Protein AF-A0A0Q9Y7M3-F1 (afdb_monomer)

Sequence (123 aa):
MSEMKSALFAILFFIGFIVPGLLMFGIDSLNQNAFMKVTKEITELVQEDAGVSDRVKSVVNDYKQKGYTITFKDQHGQAVNGIVNFGDTVYVTYKYKFKSVFKDQELLSTNKAFIMKRHGNGT

Nearest PDB structures (foldseek):
  5ohl-assembly1_A-2  TM=4.297E-01  e=2.971E-01  synthetic construct
  6hdv-assembly1_A  TM=5.977E-01  e=2.435E+00  Afifella pfennigii
  6yfe-assembly1_AB  TM=5.532E-01  e=1.901E+00  Beihai levi-like virus 19
  7tj9-assembly1_B  TM=4.660E-01  e=1.395E+00  Homo sapiens
  7w9m-assembly1_B  TM=5.137E-01  e=4.809E+00  Homo sapiens

Secondary structure (DSSP, 8-state):
-HHHHHHHHHHHHIIIIIHHHHHHHHHHHHHHHHHHHHHHHHHHHHHHTTBS-HHHHHHHHHHHHTTEEEEEE-TTS-B--SB--TT-EEEEEEEEEEE-SSSEEEEEEEEEEE---------

pLDDT: mean 88.25, std 10.13, range [35.31, 96.25]

Solvent-accessible surface area (backbone atoms only — not comparable to full-atom values): 6772 Å² total; per-residue (Å²): 116,69,64,63,52,52,51,50,52,51,50,50,48,39,61,69,47,50,50,53,50,53,50,31,52,52,53,52,52,54,51,50,54,52,48,52,50,52,57,50,52,54,41,49,48,30,24,75,55,20,28,39,35,73,68,51,50,51,55,51,53,61,40,38,79,71,40,39,47,77,48,43,20,39,89,86,70,46,79,51,81,38,71,53,58,57,77,41,50,39,37,40,37,40,37,37,50,49,82,51,78,90,50,75,47,76,50,78,50,73,48,77,25,63,18,79,41,68,79,73,78,90,122

Foldseek 3Di:
DVVVVVVVVVVCCCVVPVVLVVQLVVVVVVVVVVQVVLVVVLLVVCQVQQHADPVSVVSQVVVVVVAKDKFKAWPVRHGTNDHDAQQTKIKIWIWGWDDGSPGIDIDIDIDIRHHHDHPPPPD

Structure (mmCIF, N/CA/C/O backbone):
data_AF-A0A0Q9Y7M3-F1
#
_entry.id   AF-A0A0Q9Y7M3-F1
#
loop_
_atom_site.group_PDB
_atom_site.id
_atom_site.type_symbol
_atom_site.label_atom_id
_atom_site.label_alt_id
_atom_site.label_comp_id
_atom_site.label_asym_id
_atom_site.label_entity_id
_atom_site.label_seq_id
_atom_site.pdbx_PDB_ins_code
_atom_site.Cartn_x
_atom_site.Cartn_y
_atom_site.Cartn_z
_atom_site.occupancy
_atom_site.B_iso_or_equiv
_atom_site.auth_seq_id
_atom_site.auth_comp_id
_atom_site.auth_asym_id
_atom_site.auth_atom_id
_atom_site.pdbx_PDB_model_num
ATOM 1 N N . MET A 1 1 ? 35.217 4.122 -41.744 1.00 60.12 1 MET A N 1
ATOM 2 C CA . MET A 1 1 ? 33.860 3.559 -41.984 1.00 60.12 1 MET A CA 1
ATOM 3 C C . MET A 1 1 ? 33.488 2.406 -41.044 1.00 60.12 1 MET A C 1
ATOM 5 O O . MET A 1 1 ? 32.326 2.343 -40.667 1.00 60.12 1 MET A O 1
ATOM 9 N N . SER A 1 2 ? 34.420 1.522 -40.652 1.00 71.12 2 SER A N 1
ATOM 10 C CA . SER A 1 2 ? 34.169 0.427 -39.686 1.00 71.12 2 SER A CA 1
ATOM 11 C C . SER A 1 2 ? 33.785 0.932 -38.282 1.00 71.12 2 SER A C 1
ATOM 13 O O . SER A 1 2 ? 32.757 0.540 -37.735 1.00 71.12 2 SER A O 1
ATOM 15 N N . GLU A 1 3 ? 34.536 1.898 -37.748 1.00 80.38 3 GLU A N 1
ATOM 16 C CA . GLU A 1 3 ? 34.318 2.439 -36.396 1.00 80.38 3 GLU A CA 1
ATOM 17 C C . GLU A 1 3 ? 32.978 3.164 -36.240 1.00 80.38 3 GLU A C 1
ATOM 19 O O . GLU A 1 3 ? 32.290 2.982 -35.245 1.00 80.38 3 GLU A O 1
ATOM 24 N N . MET A 1 4 ? 32.549 3.913 -37.259 1.00 83.00 4 MET A N 1
ATOM 25 C CA . MET A 1 4 ? 31.260 4.615 -37.254 1.00 83.00 4 MET A CA 1
ATOM 26 C C . MET A 1 4 ? 30.067 3.645 -37.231 1.00 83.00 4 MET A C 1
ATOM 28 O O . MET A 1 4 ? 29.065 3.916 -36.575 1.00 83.00 4 MET A O 1
ATOM 32 N N . LYS A 1 5 ? 30.176 2.489 -37.903 1.00 84.31 5 LYS A N 1
ATOM 33 C CA . LYS A 1 5 ? 29.152 1.434 -37.840 1.00 84.31 5 LYS A CA 1
ATOM 34 C C . LYS A 1 5 ? 29.139 0.761 -36.469 1.00 84.31 5 LYS A C 1
ATOM 36 O O . LYS A 1 5 ? 28.066 0.554 -35.916 1.00 84.31 5 LYS A O 1
ATOM 41 N N . SER A 1 6 ? 30.315 0.475 -35.908 1.00 86.00 6 SER A N 1
ATOM 42 C CA . SER A 1 6 ? 30.449 -0.079 -34.554 1.00 86.00 6 SER A CA 1
ATOM 43 C C . SER A 1 6 ? 29.871 0.861 -33.488 1.00 86.00 6 SER A C 1
ATOM 45 O O . SER A 1 6 ? 29.070 0.439 -32.658 1.00 86.00 6 SER A O 1
ATOM 47 N N . ALA A 1 7 ?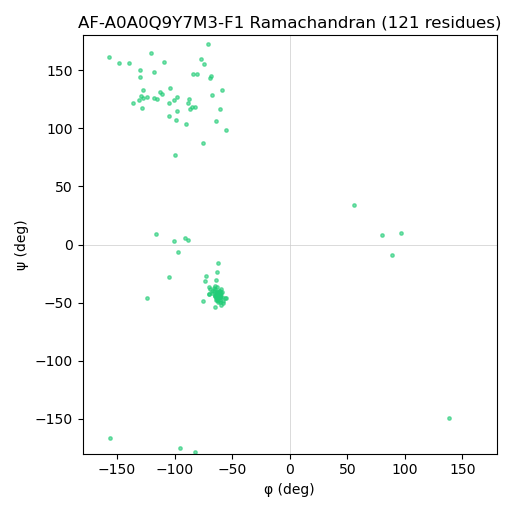 30.180 2.158 -33.569 1.00 89.44 7 ALA A N 1
ATOM 48 C CA . ALA A 1 7 ? 29.632 3.180 -32.682 1.00 89.44 7 ALA A CA 1
ATOM 49 C C . ALA A 1 7 ? 28.102 3.272 -32.787 1.00 89.44 7 ALA A C 1
ATOM 51 O O . ALA A 1 7 ? 27.418 3.326 -31.768 1.00 89.44 7 ALA A O 1
ATOM 52 N N . LEU A 1 8 ? 27.548 3.220 -34.004 1.00 91.31 8 LEU A N 1
ATOM 53 C CA . LEU A 1 8 ? 26.099 3.207 -34.208 1.00 91.31 8 LEU A CA 1
ATOM 54 C C . LEU A 1 8 ? 25.444 1.962 -33.590 1.00 91.31 8 LEU A C 1
ATOM 56 O O . LEU A 1 8 ? 24.430 2.087 -32.908 1.00 91.31 8 LEU A O 1
ATOM 60 N N . PHE A 1 9 ? 26.032 0.776 -33.772 1.00 90.75 9 PHE A N 1
ATOM 61 C CA . PHE A 1 9 ? 25.544 -0.450 -33.133 1.00 90.75 9 PHE A CA 1
ATOM 62 C C . PHE A 1 9 ? 25.608 -0.375 -31.605 1.00 90.75 9 PHE A C 1
ATOM 64 O O . PHE A 1 9 ? 24.651 -0.772 -30.942 1.00 90.75 9 PHE A O 1
ATOM 71 N N . ALA A 1 10 ? 26.685 0.176 -31.041 1.00 90.31 10 ALA A N 1
ATOM 72 C CA . ALA A 1 10 ? 26.818 0.369 -29.601 1.00 90.31 10 ALA A CA 1
ATOM 73 C C . ALA A 1 10 ? 25.749 1.328 -29.051 1.00 90.31 10 ALA A C 1
ATOM 75 O O . ALA A 1 10 ? 25.136 1.037 -28.025 1.00 90.31 10 ALA A O 1
ATOM 76 N N . ILE A 1 11 ? 25.464 2.427 -29.756 1.00 92.38 11 ILE 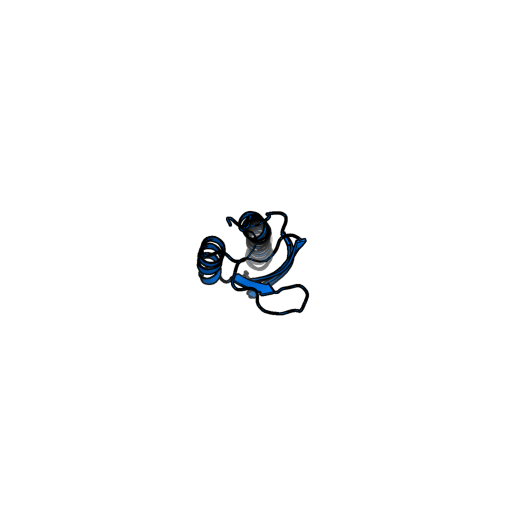A N 1
ATOM 77 C CA . ILE A 1 11 ? 24.402 3.375 -29.388 1.00 92.38 11 ILE A CA 1
ATOM 78 C C . ILE A 1 11 ? 23.026 2.702 -29.456 1.00 92.38 11 ILE A C 1
ATOM 80 O O . ILE A 1 11 ? 22.238 2.827 -28.521 1.00 92.38 11 ILE A O 1
ATOM 84 N N . LEU A 1 12 ? 22.740 1.953 -30.525 1.00 93.12 12 LEU A N 1
ATOM 85 C CA . LEU A 1 12 ? 21.474 1.230 -30.672 1.00 93.12 12 LEU A CA 1
ATOM 86 C C . LEU A 1 12 ? 21.289 0.179 -29.575 1.00 93.12 12 LEU A C 1
ATOM 88 O O . LEU A 1 12 ? 20.200 0.061 -29.020 1.00 93.12 12 LEU A O 1
ATOM 92 N N . PHE A 1 13 ? 22.350 -0.543 -29.214 1.00 90.12 13 PHE A N 1
ATOM 93 C CA . PHE A 1 13 ? 22.321 -1.488 -28.101 1.00 90.12 13 PHE A CA 1
ATOM 94 C C . PHE A 1 13 ? 22.095 -0.778 -26.760 1.00 90.12 13 PHE A C 1
ATOM 96 O O . PHE A 1 13 ? 21.267 -1.205 -25.956 1.00 90.12 13 PHE A O 1
ATOM 103 N N . PHE A 1 14 ? 22.778 0.344 -26.532 1.00 92.00 14 PHE A N 1
ATOM 104 C CA . PHE A 1 14 ? 22.634 1.130 -25.311 1.00 92.00 14 PHE A CA 1
ATOM 105 C C . PHE A 1 14 ? 21.206 1.669 -25.141 1.00 92.00 14 PHE A C 1
ATOM 107 O O . PHE A 1 14 ? 20.608 1.519 -24.076 1.00 92.00 14 PHE A O 1
ATOM 114 N N . ILE A 1 15 ? 20.626 2.233 -26.201 1.00 92.00 15 ILE A N 1
ATOM 115 C CA . ILE A 1 15 ? 19.248 2.741 -26.191 1.00 92.00 15 ILE A CA 1
ATOM 116 C C . ILE A 1 15 ? 18.236 1.592 -26.106 1.00 92.00 15 ILE A C 1
ATOM 118 O O . ILE A 1 15 ? 17.228 1.723 -25.422 1.00 92.00 15 ILE A O 1
ATOM 122 N N . GLY A 1 16 ? 18.492 0.467 -26.776 1.00 89.88 16 GLY A N 1
ATOM 123 C CA . GLY A 1 16 ? 17.569 -0.667 -26.810 1.00 89.88 16 GLY A CA 1
ATOM 124 C C . GLY A 1 16 ? 17.512 -1.466 -25.507 1.00 89.88 16 GLY A C 1
ATOM 125 O O . GLY A 1 16 ? 16.456 -1.995 -25.172 1.00 89.88 16 GLY A O 1
ATOM 126 N N . PHE A 1 17 ? 18.619 -1.543 -24.763 1.00 87.69 17 PHE A N 1
ATOM 127 C CA . PHE A 1 17 ? 18.727 -2.426 -23.596 1.00 87.69 17 PHE A CA 1
ATOM 128 C C . PHE A 1 17 ? 19.105 -1.698 -22.307 1.00 87.69 17 PHE A C 1
ATOM 130 O O . PHE A 1 17 ? 18.472 -1.916 -21.273 1.00 87.69 17 PHE A O 1
ATOM 137 N N . ILE A 1 18 ? 20.108 -0.817 -22.344 1.00 91.94 18 ILE A N 1
ATOM 138 C CA . ILE A 1 18 ? 20.644 -0.198 -21.124 1.00 91.94 18 ILE A CA 1
ATOM 139 C C . ILE A 1 18 ? 19.700 0.881 -20.592 1.00 91.94 18 ILE A C 1
ATOM 141 O O . ILE A 1 18 ? 19.354 0.859 -19.412 1.00 91.94 18 ILE A O 1
ATOM 145 N N . VAL A 1 19 ? 19.234 1.793 -21.450 1.00 93.12 19 VAL A N 1
ATOM 146 C CA . VAL A 1 19 ? 18.324 2.875 -21.033 1.00 93.12 19 VAL A CA 1
ATOM 147 C C . VAL A 1 19 ? 17.008 2.325 -20.455 1.00 93.12 19 VAL A C 1
ATOM 149 O O . VAL A 1 19 ? 16.664 2.713 -19.338 1.00 93.12 19 VAL A O 1
ATOM 152 N N . PRO A 1 20 ? 16.296 1.384 -21.109 1.00 92.69 20 PRO A N 1
ATOM 153 C CA . PRO A 1 20 ? 15.095 0.776 -20.540 1.00 92.69 20 PRO A CA 1
ATOM 154 C C . PRO A 1 20 ? 15.354 0.056 -19.214 1.00 92.69 20 PRO A C 1
ATOM 156 O O . PRO A 1 20 ? 14.537 0.158 -18.302 1.00 92.69 20 PRO A O 1
ATOM 159 N N . GLY A 1 21 ? 16.497 -0.627 -19.079 1.00 91.56 21 GLY A N 1
ATOM 160 C CA . GLY A 1 21 ? 16.890 -1.291 -17.835 1.00 91.56 21 GLY A CA 1
ATOM 161 C C . GLY A 1 21 ? 17.100 -0.310 -16.678 1.00 91.56 21 GLY A C 1
ATOM 162 O O . GLY A 1 21 ? 16.580 -0.523 -15.584 1.00 91.56 21 GLY A O 1
ATOM 163 N N . LEU A 1 22 ? 17.799 0.802 -16.923 1.00 92.62 22 LEU A N 1
ATOM 164 C CA . LEU A 1 22 ? 17.996 1.856 -15.922 1.00 92.62 22 LEU A CA 1
ATOM 165 C C . LEU A 1 22 ? 16.681 2.551 -15.550 1.00 92.62 22 LEU A C 1
ATOM 167 O O . LEU A 1 22 ? 16.443 2.817 -14.372 1.00 92.62 22 LEU A O 1
ATOM 171 N N . LEU A 1 23 ? 15.809 2.810 -16.529 1.00 93.00 23 LEU A N 1
ATOM 172 C CA . LEU A 1 23 ? 14.483 3.379 -16.276 1.00 93.00 23 LEU A CA 1
ATOM 173 C C . LEU A 1 23 ? 13.616 2.432 -15.446 1.00 93.00 23 LEU A C 1
ATOM 175 O O . LEU A 1 23 ? 12.982 2.880 -14.494 1.00 93.00 23 LEU A O 1
ATOM 179 N N . MET A 1 24 ? 13.624 1.134 -15.759 1.00 92.56 24 MET A N 1
ATOM 180 C CA . MET A 1 24 ? 12.921 0.116 -14.978 1.00 92.56 24 MET A CA 1
ATOM 181 C C . MET A 1 24 ? 13.407 0.120 -13.531 1.00 92.56 24 MET A C 1
ATOM 183 O O . MET A 1 24 ? 12.597 0.232 -12.618 1.00 92.56 24 MET A O 1
ATOM 187 N N . PHE A 1 25 ? 14.724 0.075 -13.322 1.00 91.44 25 PHE A N 1
ATOM 188 C CA . PHE A 1 25 ? 15.307 0.111 -11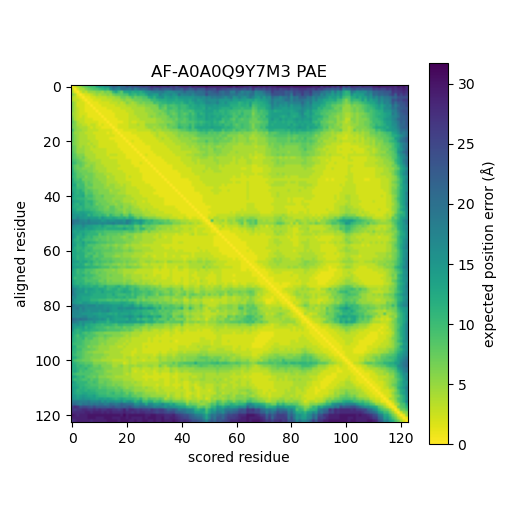.984 1.00 91.44 25 PHE A CA 1
ATOM 189 C C . PHE A 1 25 ? 14.913 1.380 -11.214 1.00 91.44 25 PHE A C 1
ATOM 191 O O . PHE A 1 25 ? 14.520 1.303 -10.050 1.00 91.44 25 PHE A O 1
ATOM 198 N N . GLY A 1 26 ? 14.975 2.545 -11.864 1.00 92.75 26 GLY A N 1
ATOM 199 C CA . GLY A 1 26 ? 14.583 3.816 -11.259 1.00 92.75 26 GLY A CA 1
ATOM 200 C C . GLY A 1 26 ? 13.105 3.850 -10.864 1.00 92.75 26 GLY A C 1
ATOM 201 O O . GLY A 1 26 ? 12.779 4.184 -9.725 1.00 92.75 26 GLY A O 1
ATOM 202 N N . ILE A 1 27 ? 12.211 3.463 -11.777 1.00 92.06 27 ILE A N 1
ATOM 203 C CA . ILE A 1 27 ? 10.762 3.420 -11.535 1.00 92.06 27 ILE A CA 1
ATOM 204 C C . ILE A 1 27 ? 10.436 2.431 -10.415 1.00 92.06 27 ILE A C 1
ATOM 206 O O . ILE A 1 27 ? 9.703 2.783 -9.489 1.00 92.06 27 ILE A O 1
ATOM 210 N N . ASP A 1 28 ? 10.987 1.220 -10.465 1.00 92.12 28 ASP A N 1
ATOM 211 C CA . ASP A 1 28 ? 10.724 0.183 -9.468 1.00 92.12 28 ASP A CA 1
ATOM 212 C C . ASP A 1 28 ? 11.225 0.623 -8.081 1.00 92.12 28 ASP A C 1
ATOM 214 O O . ASP A 1 28 ? 10.493 0.499 -7.099 1.00 92.12 28 ASP A O 1
ATOM 218 N N . SER A 1 29 ? 12.416 1.227 -7.996 1.00 92.88 29 SER A N 1
ATOM 219 C CA . SER A 1 29 ? 12.979 1.751 -6.744 1.00 92.88 29 SER A CA 1
ATOM 220 C C . SER A 1 29 ? 12.128 2.873 -6.136 1.00 92.88 29 SER A C 1
ATOM 222 O O . SER A 1 29 ? 11.836 2.861 -4.936 1.00 92.88 29 SER A O 1
ATOM 224 N N . LEU A 1 30 ? 11.666 3.830 -6.949 1.00 93.88 30 LEU A N 1
ATOM 225 C CA . LEU A 1 30 ? 10.784 4.903 -6.478 1.00 93.88 30 LEU A CA 1
ATOM 226 C C . LEU A 1 30 ? 9.463 4.345 -5.937 1.00 93.88 30 LEU A C 1
ATOM 228 O O . LEU A 1 30 ? 9.011 4.746 -4.863 1.00 93.88 30 LEU A O 1
ATOM 232 N N . ASN A 1 31 ? 8.869 3.388 -6.652 1.00 93.88 31 ASN A N 1
ATOM 233 C CA . ASN A 1 31 ? 7.614 2.758 -6.257 1.00 93.88 31 ASN A CA 1
ATOM 234 C C . ASN A 1 31 ? 7.757 1.909 -4.987 1.00 93.88 31 ASN A C 1
ATOM 236 O O . ASN A 1 31 ? 6.889 1.978 -4.119 1.00 93.88 31 ASN A O 1
ATOM 240 N N . GLN A 1 32 ? 8.851 1.160 -4.831 1.00 92.81 32 GLN A N 1
ATOM 241 C CA . GLN A 1 32 ? 9.123 0.383 -3.617 1.00 92.81 32 GLN A CA 1
ATOM 242 C C . GLN A 1 32 ? 9.327 1.281 -2.391 1.00 92.81 32 GLN A C 1
ATOM 244 O O . GLN A 1 32 ? 8.742 1.026 -1.337 1.00 92.81 32 GLN A O 1
ATOM 249 N N . ASN A 1 33 ? 10.090 2.367 -2.529 1.00 94.00 33 ASN A N 1
ATOM 250 C CA . ASN A 1 33 ? 10.299 3.323 -1.439 1.00 94.00 33 ASN A CA 1
ATOM 251 C C . ASN A 1 33 ? 8.998 4.030 -1.039 1.00 94.00 33 ASN A C 1
ATOM 253 O 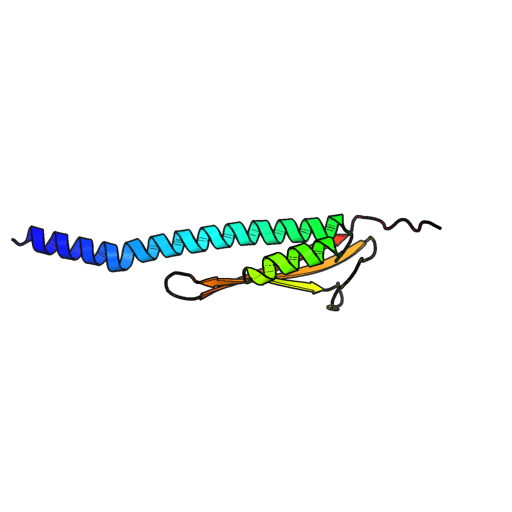O . ASN A 1 33 ? 8.691 4.149 0.151 1.00 94.00 33 ASN A O 1
ATOM 257 N N . ALA A 1 34 ? 8.206 4.467 -2.023 1.00 92.44 34 ALA A N 1
ATOM 258 C CA . ALA A 1 34 ? 6.892 5.047 -1.770 1.00 92.44 34 ALA A CA 1
ATOM 259 C C . ALA A 1 34 ? 5.971 4.041 -1.065 1.00 92.44 34 ALA A C 1
ATOM 261 O O . ALA A 1 34 ? 5.354 4.382 -0.058 1.00 92.44 34 ALA A O 1
ATOM 262 N N . PHE A 1 35 ? 5.941 2.789 -1.529 1.00 94.25 35 PHE A N 1
ATOM 263 C CA . PHE A 1 35 ? 5.155 1.721 -0.920 1.00 94.25 35 PHE A CA 1
ATOM 264 C C . PHE A 1 35 ? 5.539 1.495 0.546 1.00 94.25 35 PHE A C 1
ATOM 266 O O . PHE A 1 35 ? 4.669 1.508 1.417 1.00 94.25 35 PHE A O 1
ATOM 273 N N . MET A 1 36 ? 6.834 1.378 0.853 1.00 94.19 36 MET A N 1
ATOM 274 C CA . MET A 1 36 ? 7.316 1.254 2.233 1.00 94.19 36 MET A CA 1
ATOM 275 C C . MET A 1 36 ? 6.851 2.416 3.113 1.00 94.19 36 MET A C 1
ATOM 277 O O . MET A 1 36 ? 6.343 2.188 4.211 1.00 94.19 36 MET A O 1
ATOM 281 N N . LYS A 1 37 ? 6.965 3.656 2.623 1.00 94.38 37 LYS A N 1
ATOM 282 C CA . LYS A 1 37 ? 6.517 4.842 3.362 1.00 94.38 37 LYS A CA 1
ATOM 283 C C . LYS A 1 37 ? 5.015 4.799 3.651 1.00 94.38 37 LYS A C 1
ATOM 285 O O . LYS A 1 37 ? 4.623 4.986 4.796 1.00 94.38 37 LYS A O 1
ATOM 290 N N . VAL A 1 38 ? 4.198 4.498 2.640 1.00 93.50 38 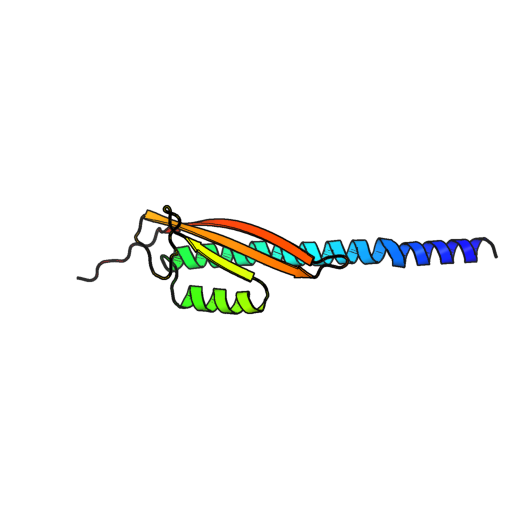VAL A N 1
ATOM 291 C CA . VAL A 1 38 ? 2.734 4.421 2.770 1.00 93.50 38 VAL A CA 1
ATOM 292 C C . VAL A 1 38 ? 2.320 3.313 3.735 1.00 93.50 38 VAL A C 1
ATOM 294 O O . VAL A 1 38 ? 1.474 3.532 4.599 1.00 93.50 38 VAL A O 1
ATOM 297 N N . THR A 1 39 ? 2.924 2.124 3.629 1.00 93.50 39 THR A N 1
ATOM 298 C CA . THR A 1 39 ? 2.602 1.019 4.547 1.00 93.50 39 THR A CA 1
ATOM 299 C C . THR A 1 39 ? 2.928 1.372 5.995 1.00 93.50 39 THR A C 1
ATOM 301 O O . THR A 1 39 ? 2.127 1.080 6.884 1.00 93.50 39 THR A O 1
ATOM 304 N N . LYS A 1 40 ? 4.054 2.052 6.238 1.00 93.94 40 LYS A N 1
ATOM 305 C CA . LYS A 1 40 ? 4.437 2.532 7.567 1.00 93.94 40 LYS A CA 1
ATOM 306 C C . LYS A 1 40 ? 3.455 3.580 8.089 1.00 93.94 40 LYS A C 1
ATOM 308 O O . LYS A 1 40 ? 2.881 3.372 9.150 1.00 93.94 40 LYS A O 1
ATOM 313 N N . GLU A 1 41 ? 3.206 4.634 7.316 1.00 93.00 41 GLU A N 1
ATOM 314 C CA . GLU A 1 41 ? 2.307 5.734 7.687 1.00 93.00 41 GLU A CA 1
ATOM 315 C C . GLU A 1 41 ? 0.905 5.227 8.042 1.00 93.00 41 GLU A C 1
ATOM 317 O O . GLU A 1 41 ? 0.354 5.577 9.079 1.00 93.00 41 GLU A O 1
ATOM 322 N N . ILE A 1 42 ? 0.339 4.332 7.230 1.00 92.94 42 ILE A N 1
ATOM 323 C CA . ILE A 1 42 ? -0.999 3.793 7.492 1.00 92.94 42 ILE A CA 1
ATOM 324 C C . ILE A 1 42 ? -0.998 2.861 8.704 1.00 92.94 42 ILE A C 1
ATOM 326 O O . ILE A 1 42 ? -1.958 2.869 9.468 1.00 92.94 42 ILE A O 1
ATOM 330 N N . THR A 1 43 ? 0.060 2.068 8.906 1.00 92.19 43 THR A N 1
ATOM 331 C CA . THR A 1 43 ? 0.179 1.232 10.115 1.00 92.19 43 THR A CA 1
ATOM 332 C C . THR A 1 43 ? 0.221 2.109 11.367 1.00 92.19 43 THR A C 1
ATOM 334 O O . THR A 1 43 ? -0.472 1.815 12.337 1.00 92.19 43 THR A O 1
ATOM 337 N N . GLU A 1 44 ? 0.999 3.191 11.339 1.00 91.69 44 GLU A N 1
ATOM 338 C CA . GLU A 1 44 ? 1.123 4.145 12.446 1.00 91.69 44 GLU A CA 1
ATOM 339 C C . GLU A 1 44 ? -0.199 4.872 12.711 1.00 91.69 44 GLU A C 1
ATOM 341 O O . GLU A 1 44 ? -0.638 4.923 13.857 1.00 91.69 44 GLU A O 1
ATOM 346 N N . LEU A 1 45 ? -0.895 5.332 11.666 1.00 91.75 45 LEU A N 1
ATOM 347 C CA . LEU A 1 45 ? -2.212 5.962 11.800 1.00 91.75 45 LEU A CA 1
ATOM 348 C C . LEU A 1 45 ? -3.243 5.022 12.437 1.00 91.75 45 LEU A C 1
ATOM 350 O O . LEU A 1 45 ? -4.003 5.441 13.305 1.00 91.75 45 LEU A O 1
ATOM 354 N N . VAL A 1 46 ? -3.254 3.740 12.057 1.00 90.81 46 VAL A N 1
ATOM 355 C CA . VAL A 1 46 ? -4.142 2.741 12.679 1.00 90.81 46 VAL A CA 1
ATOM 356 C C . VAL A 1 46 ? -3.823 2.561 14.166 1.00 90.81 46 VAL A C 1
ATOM 358 O O . VAL A 1 46 ? -4.736 2.386 14.971 1.00 90.81 46 VAL A O 1
ATOM 361 N N . GLN A 1 47 ? -2.547 2.619 14.556 1.00 89.38 47 GLN A N 1
ATOM 362 C CA . GLN A 1 47 ? -2.149 2.547 15.966 1.00 89.38 47 GLN A CA 1
ATOM 363 C C . GLN A 1 47 ? -2.549 3.814 16.742 1.00 89.38 47 GLN A C 1
ATOM 365 O O . GLN A 1 47 ? -3.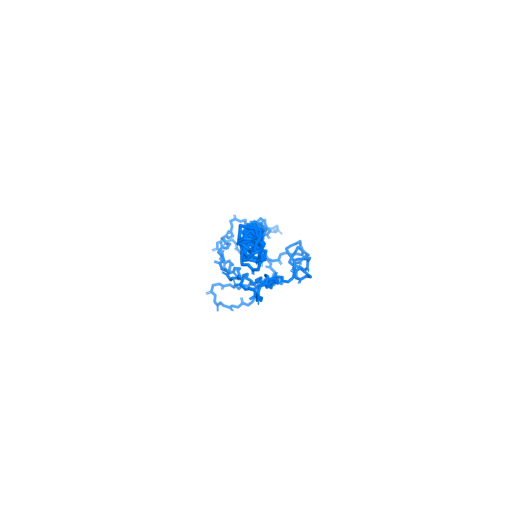065 3.707 17.856 1.00 89.38 47 GLN A O 1
ATOM 370 N N . GLU A 1 48 ? -2.350 4.999 16.155 1.00 87.31 48 GLU A N 1
ATOM 371 C CA . GLU A 1 48 ? -2.678 6.309 16.744 1.00 87.31 48 GLU A CA 1
ATOM 372 C C . GLU A 1 48 ? -4.187 6.473 16.986 1.00 87.31 48 GLU A C 1
ATOM 374 O O . GLU A 1 48 ? -4.621 6.961 18.039 1.00 87.31 48 GLU A O 1
ATOM 379 N N . ASP A 1 49 ? -4.996 6.015 16.033 1.00 86.25 49 ASP A N 1
ATOM 380 C CA . ASP A 1 49 ? -6.453 6.141 16.062 1.00 86.25 49 ASP A CA 1
ATOM 381 C C . ASP A 1 49 ? -7.157 4.943 16.718 1.00 86.25 49 ASP A C 1
ATOM 383 O O . ASP A 1 49 ? -8.385 4.893 16.752 1.00 86.25 49 ASP A O 1
ATOM 387 N N . ALA A 1 50 ? -6.393 4.001 17.279 1.00 85.25 50 ALA A N 1
ATOM 388 C CA . ALA A 1 50 ? -6.906 2.773 17.884 1.00 85.25 50 ALA A CA 1
ATOM 389 C C . ALA A 1 50 ? -7.777 1.924 16.934 1.00 85.25 50 ALA A C 1
ATOM 391 O O . ALA A 1 50 ? -8.736 1.292 17.368 1.00 85.25 50 ALA A O 1
ATOM 392 N N . GLY A 1 51 ? -7.477 1.909 15.633 1.00 87.25 51 GLY A N 1
ATOM 393 C CA . GLY A 1 51 ? -8.222 1.141 14.635 1.00 87.25 51 GLY A CA 1
ATOM 394 C C . GLY A 1 51 ? -8.468 1.896 13.332 1.00 87.25 51 GLY A C 1
ATOM 395 O O . GLY A 1 51 ? -7.658 2.708 12.894 1.00 87.25 51 GLY A O 1
ATOM 396 N N . VAL A 1 52 ? -9.593 1.594 12.678 1.00 88.25 52 VAL A N 1
ATOM 397 C CA . VAL A 1 52 ? -9.957 2.143 11.361 1.00 88.25 52 VAL A CA 1
ATOM 398 C C . VAL A 1 52 ? -10.946 3.297 11.533 1.00 88.25 52 VAL A C 1
ATOM 400 O O . VAL A 1 52 ? -12.156 3.150 11.342 1.00 88.25 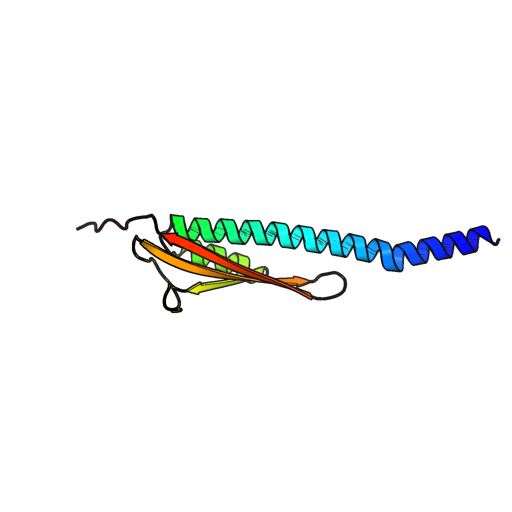52 VAL A O 1
ATOM 403 N N . SER A 1 53 ? -10.413 4.451 11.932 1.00 88.06 53 SER A N 1
ATOM 404 C CA . SER A 1 53 ? -11.152 5.714 12.053 1.00 88.06 53 SER A CA 1
ATOM 405 C C . SER A 1 53 ? -11.535 6.305 10.688 1.00 88.06 53 SER A C 1
ATOM 407 O O . SER A 1 53 ? -11.065 5.862 9.635 1.00 88.06 53 SER A O 1
ATOM 409 N N . ASP A 1 54 ? -12.343 7.367 10.691 1.00 89.25 54 ASP A N 1
ATOM 410 C CA . ASP A 1 54 ? -12.673 8.113 9.470 1.00 89.25 54 ASP A CA 1
ATOM 411 C C . ASP A 1 54 ? -11.442 8.782 8.841 1.00 89.25 54 ASP A C 1
ATOM 413 O O . ASP A 1 54 ? -11.338 8.850 7.615 1.00 89.25 54 ASP A O 1
ATOM 417 N N . ARG A 1 55 ? -10.455 9.181 9.657 1.00 88.81 55 ARG A N 1
ATOM 418 C CA . ARG A 1 55 ? -9.160 9.688 9.180 1.00 88.81 55 ARG A CA 1
ATOM 419 C C . ARG A 1 55 ? -8.398 8.602 8.423 1.00 88.81 55 ARG A C 1
ATOM 421 O O . ARG A 1 55 ? -7.960 8.843 7.300 1.00 88.81 55 ARG A O 1
ATOM 428 N N . VAL A 1 56 ? -8.302 7.392 8.982 1.00 90.56 56 VAL A N 1
ATOM 429 C CA . VAL A 1 56 ? -7.669 6.244 8.308 1.00 90.56 56 VAL A CA 1
ATOM 430 C C . VAL A 1 56 ? -8.399 5.913 7.005 1.00 90.56 56 VAL A C 1
ATOM 432 O O . VAL A 1 56 ? -7.755 5.739 5.971 1.00 90.56 56 VAL A O 1
ATOM 435 N N . LYS A 1 57 ? -9.738 5.880 7.013 1.00 91.38 57 LYS A N 1
ATOM 436 C CA . LYS A 1 57 ? -10.550 5.623 5.808 1.00 91.38 57 LYS A CA 1
ATOM 437 C C . LYS A 1 57 ? -10.323 6.675 4.726 1.00 91.38 57 LYS A C 1
ATOM 439 O O . LYS A 1 57 ? -10.185 6.308 3.560 1.00 91.38 57 LYS A O 1
ATOM 444 N N . SER A 1 58 ? -10.252 7.951 5.105 1.00 91.81 58 SER A N 1
ATOM 445 C CA . SER A 1 58 ? -9.962 9.054 4.185 1.00 91.81 58 SER A CA 1
ATOM 446 C C . SER A 1 58 ? -8.603 8.860 3.512 1.00 91.81 58 SER A C 1
ATOM 448 O O . SER A 1 58 ? -8.523 8.829 2.287 1.00 91.81 58 SER A O 1
ATOM 450 N N . VAL A 1 59 ? -7.552 8.626 4.304 1.00 92.06 59 VAL A N 1
ATOM 451 C CA . VAL A 1 59 ? -6.189 8.411 3.792 1.00 92.06 59 VAL A CA 1
ATOM 452 C C . VAL A 1 59 ? -6.128 7.183 2.876 1.00 92.06 59 VAL A C 1
ATOM 454 O O . VAL A 1 59 ? -5.560 7.233 1.786 1.00 92.06 59 VAL A O 1
ATOM 457 N N . VAL A 1 60 ? -6.761 6.076 3.269 1.00 92.94 60 VAL A N 1
ATOM 458 C CA . VAL A 1 60 ? -6.834 4.859 2.445 1.00 92.94 60 VAL A CA 1
ATOM 459 C C . VAL A 1 60 ? -7.543 5.121 1.117 1.00 92.94 60 VAL A C 1
ATOM 461 O O . VAL A 1 60 ? -7.110 4.609 0.084 1.00 92.94 60 VAL A O 1
ATOM 464 N N . ASN A 1 61 ? -8.615 5.914 1.120 1.00 93.06 61 ASN A N 1
ATOM 465 C CA . ASN A 1 61 ? -9.354 6.248 -0.092 1.00 93.06 61 ASN A CA 1
ATOM 466 C C . ASN A 1 61 ? -8.514 7.090 -1.069 1.00 93.06 61 ASN A C 1
ATOM 468 O O . ASN A 1 61 ? -8.544 6.830 -2.273 1.00 93.06 61 ASN A O 1
ATOM 472 N N . ASP A 1 62 ? -7.696 8.014 -0.563 1.00 92.62 62 ASP A N 1
ATOM 473 C CA . ASP A 1 62 ? -6.766 8.799 -1.384 1.00 92.62 62 ASP A CA 1
ATOM 474 C C . ASP A 1 62 ? -5.702 7.909 -2.044 1.00 92.62 62 ASP A C 1
ATOM 476 O O . ASP A 1 62 ? -5.377 8.060 -3.226 1.00 92.62 62 ASP A O 1
ATOM 480 N N . TYR A 1 63 ? -5.179 6.923 -1.308 1.00 91.69 63 TYR A N 1
ATOM 481 C CA . TYR A 1 63 ? -4.226 5.956 -1.857 1.00 91.69 63 TYR A CA 1
ATOM 482 C C . TYR A 1 63 ? -4.879 4.945 -2.805 1.00 91.69 63 TYR A C 1
ATOM 484 O O . TYR A 1 63 ? -4.230 4.482 -3.747 1.00 91.69 63 TYR A O 1
ATOM 492 N N . LYS A 1 64 ? -6.172 4.647 -2.639 1.00 91.81 64 LYS A N 1
ATOM 493 C CA . LYS A 1 64 ? -6.913 3.769 -3.554 1.00 91.81 64 LYS A CA 1
ATOM 494 C C . LYS A 1 64 ? -6.910 4.301 -4.984 1.00 91.81 64 LYS A C 1
ATOM 496 O O . LYS A 1 64 ? -6.682 3.539 -5.922 1.00 91.81 64 LYS A O 1
ATOM 501 N N . GLN A 1 65 ? -7.076 5.612 -5.151 1.00 89.25 65 GLN A N 1
ATOM 502 C CA . GLN A 1 65 ? -7.014 6.265 -6.464 1.00 89.25 65 GLN A CA 1
ATOM 503 C C . GLN A 1 65 ? -5.630 6.150 -7.122 1.00 89.25 65 GLN A C 1
ATOM 505 O O . GLN A 1 65 ? -5.521 6.188 -8.344 1.00 89.25 65 GLN A O 1
ATOM 510 N N . LYS A 1 66 ? -4.576 5.954 -6.322 1.00 89.25 66 LYS A N 1
ATOM 511 C CA . LYS A 1 66 ? -3.190 5.783 -6.780 1.00 89.25 66 LYS A CA 1
ATOM 512 C C . LYS A 1 66 ? -2.824 4.326 -7.085 1.00 89.25 66 LYS A C 1
ATOM 514 O O . LYS A 1 66 ? -1.669 4.059 -7.387 1.00 89.25 66 LYS A O 1
ATOM 519 N N . GLY A 1 67 ? -3.770 3.385 -7.001 1.00 89.94 67 GLY A N 1
ATOM 520 C CA . GLY A 1 67 ? -3.541 1.963 -7.296 1.00 89.94 67 GLY A CA 1
ATOM 521 C C . GLY A 1 67 ? -3.253 1.088 -6.073 1.00 89.94 67 GLY A C 1
ATOM 522 O O . GLY A 1 67 ? -2.885 -0.080 -6.228 1.00 89.94 67 GLY A O 1
ATOM 523 N N . TYR A 1 68 ? -3.426 1.621 -4.859 1.00 94.38 68 TYR A N 1
ATOM 524 C CA . TYR A 1 68 ? -3.326 0.840 -3.629 1.00 94.38 68 TYR A CA 1
ATOM 525 C C . TYR A 1 68 ? -4.649 0.133 -3.317 1.00 94.38 68 TYR A C 1
ATOM 527 O O . TYR A 1 68 ? -5.745 0.623 -3.571 1.00 94.38 68 TYR A O 1
ATOM 535 N N . THR A 1 69 ? -4.558 -1.042 -2.720 1.00 95.25 69 THR A N 1
ATOM 536 C CA . THR A 1 69 ? -5.666 -1.765 -2.105 1.00 95.25 69 THR A CA 1
ATOM 537 C C . THR A 1 69 ? -5.226 -2.118 -0.699 1.00 95.25 69 THR A C 1
ATOM 539 O O . THR A 1 69 ? -4.233 -2.820 -0.514 1.00 95.25 69 THR A O 1
ATOM 542 N N . ILE A 1 70 ? -5.941 -1.586 0.285 1.00 94.06 70 ILE A N 1
ATOM 543 C CA . ILE A 1 70 ? -5.594 -1.712 1.697 1.00 94.06 70 ILE A CA 1
ATOM 544 C C . ILE A 1 70 ? -6.786 -2.327 2.400 1.00 94.06 70 ILE A C 1
ATOM 546 O O . ILE A 1 70 ? -7.915 -1.862 2.243 1.00 94.06 70 ILE A O 1
ATOM 550 N N . THR A 1 71 ? -6.533 -3.402 3.133 1.00 94.00 71 THR A N 1
ATOM 551 C CA . THR A 1 71 ? -7.568 -4.142 3.853 1.00 94.00 71 THR A CA 1
ATOM 552 C C . THR A 1 71 ? -7.142 -4.351 5.293 1.00 94.00 71 THR A C 1
ATOM 554 O O . THR A 1 71 ? -5.961 -4.557 5.569 1.00 94.00 71 THR A O 1
ATOM 557 N N . PHE A 1 72 ? -8.117 -4.294 6.193 1.00 94.25 72 PHE A N 1
ATOM 558 C CA . PHE A 1 72 ? -7.916 -4.380 7.632 1.00 94.25 72 PHE A CA 1
ATOM 559 C C . PHE A 1 72 ? -8.637 -5.612 8.153 1.00 94.25 72 PHE A C 1
ATOM 561 O O . PHE A 1 72 ? -9.833 -5.781 7.897 1.00 94.25 72 PHE A O 1
ATOM 568 N N . LYS A 1 73 ? -7.915 -6.472 8.866 1.00 93.44 73 LYS A N 1
ATOM 569 C CA . LYS A 1 73 ? -8.472 -7.667 9.494 1.00 93.44 73 LYS A CA 1
ATOM 570 C C . LYS A 1 73 ? -8.072 -7.762 10.955 1.00 93.44 73 LYS A C 1
ATOM 572 O O . LYS A 1 73 ? -7.002 -7.297 11.330 1.00 93.44 73 LYS A O 1
ATOM 577 N N . ASP A 1 74 ? -8.912 -8.372 11.771 1.00 90.62 74 ASP A N 1
ATOM 578 C CA . ASP A 1 74 ? -8.565 -8.713 13.146 1.00 90.62 74 ASP A CA 1
ATOM 579 C C . ASP A 1 74 ? -7.759 -10.025 13.203 1.00 90.62 74 ASP A C 1
ATOM 581 O O . ASP A 1 74 ? -7.457 -10.662 12.188 1.00 90.62 74 ASP A O 1
ATOM 585 N N . GLN A 1 75 ? -7.415 -10.445 14.417 1.00 86.56 75 GLN A N 1
ATOM 586 C CA . GLN A 1 75 ? -6.744 -11.719 14.693 1.00 86.56 75 GLN A CA 1
ATOM 587 C C . GLN A 1 75 ? -7.545 -12.972 14.298 1.00 86.56 75 GLN A C 1
ATOM 589 O O . GLN A 1 75 ? -6.965 -14.050 14.179 1.00 86.56 75 GLN A O 1
ATOM 594 N N . HIS A 1 76 ? -8.849 -12.838 14.062 1.00 87.88 76 HIS A N 1
ATOM 595 C CA . HIS A 1 76 ? -9.749 -13.905 13.628 1.00 87.88 76 HIS A CA 1
ATOM 596 C C . HIS A 1 76 ? -10.030 -13.860 12.116 1.00 87.88 76 HIS A C 1
ATOM 598 O O . HIS A 1 76 ? -10.801 -14.671 11.603 1.00 87.88 76 HIS A O 1
ATOM 604 N N . GLY A 1 77 ? -9.397 -12.934 11.386 1.00 85.88 77 GLY A N 1
ATOM 605 C CA . GLY A 1 77 ? -9.562 -12.756 9.947 1.00 85.88 77 GLY A CA 1
ATOM 606 C C . GLY A 1 77 ? -10.818 -11.982 9.535 1.00 85.88 77 GLY A C 1
ATOM 607 O O . GLY A 1 77 ? -11.094 -11.904 8.333 1.00 85.88 77 GLY A O 1
ATOM 608 N N . GLN A 1 78 ? -11.554 -11.400 10.485 1.00 89.50 78 GLN A N 1
ATOM 609 C CA . GLN A 1 78 ? -12.748 -10.592 10.235 1.00 8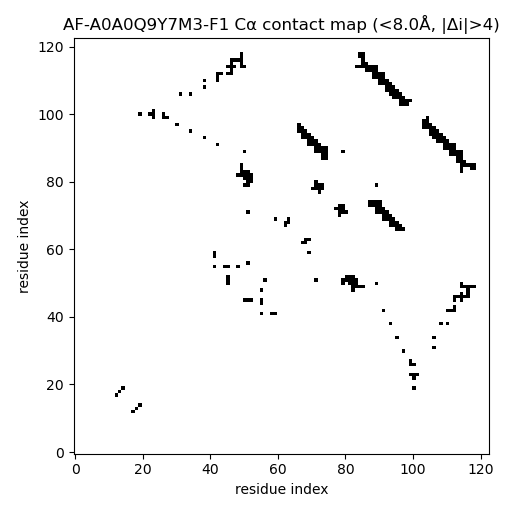9.50 78 GLN A CA 1
ATOM 610 C C . GLN A 1 78 ? -12.373 -9.172 9.828 1.00 89.50 78 GLN A C 1
ATOM 612 O O . GLN A 1 78 ? -11.367 -8.632 10.282 1.00 89.50 78 GLN A O 1
ATOM 617 N N . ALA A 1 79 ? -13.179 -8.557 8.963 1.00 90.44 79 ALA A N 1
ATOM 618 C CA . ALA A 1 79 ? -12.929 -7.197 8.500 1.00 90.44 79 ALA A CA 1
ATOM 619 C C . ALA A 1 79 ? -13.090 -6.178 9.640 1.00 90.44 79 ALA A C 1
ATOM 621 O O . ALA A 1 79 ? -14.126 -6.137 10.302 1.00 90.44 79 ALA A O 1
ATOM 622 N N . VAL A 1 80 ? -12.088 -5.316 9.821 1.00 88.25 80 VAL A N 1
ATOM 623 C CA . VAL A 1 80 ? -12.117 -4.230 10.811 1.00 88.25 80 VAL A CA 1
ATOM 624 C C . VAL A 1 80 ? -12.519 -2.934 10.115 1.00 88.25 80 VAL A C 1
ATOM 626 O O . VAL A 1 80 ? -11.780 -2.421 9.280 1.00 88.25 80 VAL A O 1
ATOM 629 N N . ASN A 1 81 ? -13.685 -2.390 10.470 1.00 85.38 81 ASN A N 1
ATOM 630 C CA . ASN A 1 81 ? -14.235 -1.161 9.873 1.00 85.38 81 ASN A CA 1
ATOM 631 C C . ASN A 1 81 ? -14.375 0.001 10.873 1.00 85.38 81 ASN A C 1
ATOM 633 O O . ASN A 1 81 ? -14.993 1.024 10.553 1.00 85.38 81 ASN A O 1
ATOM 637 N N . GLY A 1 82 ? -13.823 -0.154 12.076 1.00 86.38 82 GLY A N 1
ATOM 638 C CA . GLY A 1 82 ? -13.941 0.816 13.156 1.00 86.38 82 GLY A CA 1
ATOM 639 C C . GLY A 1 82 ? -12.806 0.720 14.167 1.00 86.38 82 GLY A C 1
ATOM 640 O O . GLY A 1 82 ? -11.772 0.096 13.918 1.00 86.38 82 GLY A O 1
ATOM 641 N N . ILE A 1 83 ? -13.022 1.379 15.298 1.00 86.94 83 ILE A N 1
ATOM 642 C CA . ILE A 1 83 ? -12.123 1.382 16.450 1.00 86.94 83 ILE A CA 1
ATOM 643 C C . ILE A 1 83 ? -12.134 -0.007 17.102 1.00 86.94 83 ILE A C 1
ATOM 645 O O . ILE A 1 83 ? -13.173 -0.666 17.154 1.00 86.94 83 ILE A O 1
ATOM 649 N N . VAL A 1 84 ? -10.977 -0.447 17.582 1.00 86.31 84 VAL A N 1
ATOM 650 C CA . VAL A 1 84 ? -10.756 -1.739 18.245 1.00 86.31 84 VAL A CA 1
ATOM 651 C C . VAL A 1 84 ? -10.238 -1.529 19.670 1.00 86.31 84 VAL A C 1
ATOM 653 O O . VAL A 1 84 ? -9.834 -0.423 20.042 1.00 86.31 84 VAL A O 1
ATOM 656 N N . ASN A 1 85 ? -10.287 -2.570 20.501 1.00 84.25 85 ASN A N 1
ATOM 657 C CA . ASN A 1 85 ? -9.947 -2.427 21.911 1.00 84.25 85 ASN A CA 1
ATOM 658 C C . ASN A 1 85 ? -8.432 -2.362 22.129 1.00 84.25 85 ASN A C 1
ATOM 660 O O . ASN A 1 85 ? -7.618 -2.803 21.316 1.00 84.25 85 ASN A O 1
ATOM 664 N N . PHE A 1 86 ? -8.048 -1.828 23.287 1.00 84.31 86 PHE A N 1
ATOM 665 C CA . PHE A 1 86 ? -6.664 -1.877 23.744 1.00 84.31 86 PHE A CA 1
ATOM 666 C C . PHE A 1 86 ? -6.187 -3.327 23.870 1.00 84.31 86 PHE A C 1
ATOM 668 O O . PHE A 1 86 ? -6.858 -4.147 24.495 1.00 84.31 86 PHE A O 1
ATOM 675 N N . GLY A 1 87 ? -5.001 -3.613 23.334 1.00 82.62 87 GLY A N 1
ATOM 676 C CA . GLY A 1 87 ? -4.418 -4.954 23.315 1.00 82.62 87 GLY A CA 1
ATOM 677 C C . GLY A 1 87 ? -4.801 -5.789 22.091 1.00 82.62 87 GLY A C 1
ATOM 678 O O . GLY A 1 87 ? -4.188 -6.834 21.871 1.00 82.62 87 GLY A O 1
ATOM 679 N N . ASP A 1 88 ? -5.739 -5.323 21.262 1.00 87.50 88 ASP A N 1
ATOM 680 C CA . ASP A 1 88 ? -6.054 -5.986 20.000 1.00 87.50 88 ASP A CA 1
ATOM 681 C C . ASP A 1 88 ? -4.958 -5.741 18.953 1.00 87.50 88 ASP A C 1
ATOM 683 O O . ASP A 1 88 ? -4.210 -4.758 18.980 1.00 87.50 88 ASP A O 1
ATOM 687 N N . THR A 1 89 ? -4.861 -6.666 17.996 1.00 89.00 89 THR A N 1
ATOM 688 C CA . THR A 1 89 ? -3.974 -6.543 16.836 1.00 89.00 89 THR A CA 1
ATOM 689 C C . THR A 1 89 ? -4.797 -6.451 15.563 1.00 89.00 89 THR A C 1
ATOM 691 O O . THR A 1 89 ? -5.584 -7.349 15.260 1.00 89.00 89 THR A O 1
ATOM 694 N N . VAL A 1 90 ? -4.554 -5.400 14.783 1.00 90.88 90 VAL A N 1
ATOM 695 C CA . VAL A 1 90 ? -5.106 -5.243 13.436 1.00 90.88 90 VAL A CA 1
ATOM 696 C C . VAL A 1 90 ? -4.041 -5.627 12.416 1.00 90.88 90 VAL A C 1
ATOM 698 O O . VAL A 1 90 ? -2.937 -5.085 12.395 1.00 90.88 90 VAL A O 1
ATOM 701 N N . TYR A 1 91 ? -4.372 -6.572 11.549 1.00 93.25 91 TYR A N 1
ATOM 702 C CA . TYR A 1 91 ? -3.575 -6.968 10.400 1.00 93.25 91 TYR A CA 1
ATOM 703 C C . TYR A 1 91 ? -3.934 -6.066 9.225 1.00 93.25 91 TYR A C 1
ATOM 705 O O . TYR A 1 91 ? -5.070 -6.073 8.747 1.00 93.25 91 TYR A O 1
ATOM 713 N N . VAL A 1 92 ? -2.961 -5.288 8.758 1.00 94.19 92 VAL A N 1
ATOM 714 C CA . VAL A 1 92 ? -3.130 -4.394 7.615 1.00 94.19 92 VAL A CA 1
ATOM 715 C C . VAL A 1 92 ? -2.432 -5.001 6.412 1.00 94.19 92 VAL A C 1
ATOM 717 O O . VAL A 1 92 ? -1.205 -5.084 6.375 1.00 94.19 92 VAL A O 1
ATOM 720 N N . THR A 1 93 ? -3.210 -5.442 5.427 1.00 95.44 93 THR A N 1
ATOM 721 C CA . THR A 1 93 ? -2.688 -5.987 4.172 1.00 95.44 93 THR A CA 1
ATOM 722 C C . THR A 1 93 ? -2.703 -4.910 3.100 1.00 95.44 93 THR A C 1
ATOM 724 O O . THR A 1 93 ? -3.743 -4.312 2.818 1.00 95.44 93 THR A O 1
ATOM 727 N N . TYR A 1 94 ? -1.544 -4.710 2.481 1.00 95.38 94 TYR A N 1
ATOM 728 C CA . TYR A 1 94 ? -1.289 -3.735 1.433 1.00 95.38 94 TYR A CA 1
ATOM 729 C C . TYR A 1 94 ? -1.012 -4.448 0.120 1.00 95.38 94 TYR A C 1
ATOM 731 O O . TYR A 1 94 ? -0.165 -5.340 0.047 1.00 95.38 94 TYR A O 1
ATOM 739 N N . LYS A 1 95 ? -1.687 -3.998 -0.930 1.00 96.25 95 LYS A N 1
ATOM 740 C CA . LYS A 1 95 ? -1.446 -4.397 -2.310 1.00 96.25 95 LYS A CA 1
ATOM 741 C C . LYS A 1 95 ? -1.300 -3.145 -3.156 1.00 96.25 95 LYS A C 1
ATOM 743 O O . LYS A 1 95 ? -2.165 -2.279 -3.107 1.00 96.25 95 LYS A O 1
ATOM 748 N N . TYR A 1 96 ? -0.227 -3.040 -3.923 1.00 96.00 96 TYR A N 1
ATOM 749 C CA . TYR A 1 96 ? 0.024 -1.893 -4.790 1.00 96.00 96 TYR A CA 1
ATOM 750 C C . TYR A 1 96 ? 0.391 -2.367 -6.186 1.00 96.00 96 TYR A C 1
ATOM 752 O O . TYR A 1 96 ? 1.315 -3.161 -6.342 1.00 96.00 96 TYR A O 1
ATOM 760 N N . LYS A 1 97 ? -0.348 -1.896 -7.192 1.00 94.00 97 LYS A N 1
ATOM 761 C CA . LYS A 1 97 ? -0.089 -2.202 -8.599 1.00 94.00 97 LYS A CA 1
ATOM 762 C C . LYS A 1 97 ? 0.403 -0.955 -9.312 1.00 94.00 97 LYS A C 1
ATOM 764 O O . LYS A 1 97 ? -0.259 0.078 -9.248 1.00 94.00 97 LYS A O 1
ATOM 769 N N . PHE A 1 98 ? 1.514 -1.071 -10.028 1.00 92.25 98 PHE A N 1
ATOM 770 C CA . PHE A 1 98 ? 2.063 0.027 -10.818 1.00 92.25 98 PHE A CA 1
ATOM 771 C C . PHE A 1 98 ? 2.604 -0.461 -12.161 1.00 92.25 98 PHE A C 1
ATOM 773 O O . PHE A 1 98 ? 2.957 -1.630 -12.323 1.00 92.25 98 PHE A O 1
ATOM 780 N N . LYS A 1 99 ? 2.663 0.455 -13.131 1.00 90.56 99 LYS A N 1
ATOM 781 C CA . LYS A 1 99 ? 3.218 0.185 -14.459 1.00 90.56 99 LYS A CA 1
ATOM 782 C C . LYS A 1 99 ? 4.730 0.372 -14.428 1.00 90.56 99 LYS A C 1
ATOM 784 O O . LYS A 1 99 ? 5.195 1.478 -14.159 1.00 90.56 99 LYS A O 1
ATOM 789 N N . SER A 1 100 ? 5.479 -0.690 -14.705 1.00 89.88 100 SER A N 1
ATOM 790 C CA . SER A 1 100 ? 6.917 -0.595 -14.973 1.00 89.88 100 SER A CA 1
ATOM 791 C C . SER A 1 100 ? 7.164 -0.527 -16.487 1.00 89.88 100 SER A C 1
ATOM 793 O O . SER A 1 100 ? 6.225 -0.437 -17.277 1.00 89.88 100 SER A O 1
ATOM 795 N N . VAL A 1 101 ? 8.429 -0.537 -16.911 1.00 88.00 101 VAL A N 1
ATOM 796 C CA . VAL A 1 101 ? 8.809 -0.333 -18.323 1.00 88.00 101 VAL A CA 1
ATOM 797 C C . VAL A 1 101 ? 8.357 -1.491 -19.216 1.00 88.00 101 VAL A C 1
ATOM 799 O O . VAL A 1 101 ? 7.854 -1.263 -20.311 1.00 88.00 101 VAL A O 1
ATOM 802 N N . PHE A 1 102 ? 8.511 -2.734 -18.753 1.00 86.38 102 PHE A N 1
ATOM 803 C CA . PHE A 1 102 ? 8.213 -3.925 -19.563 1.00 86.38 102 PHE A CA 1
ATOM 804 C C . PHE A 1 102 ? 6.916 -4.633 -19.179 1.00 86.38 102 PHE A C 1
ATOM 806 O O . PHE A 1 102 ? 6.319 -5.321 -20.003 1.00 86.38 102 PHE A O 1
ATOM 813 N N . LYS A 1 103 ? 6.504 -4.520 -17.915 1.00 89.50 103 LYS A N 1
ATOM 814 C CA . LYS A 1 103 ? 5.306 -5.170 -17.384 1.00 89.50 103 LYS A CA 1
ATOM 815 C C . LYS A 1 103 ? 4.800 -4.443 -16.151 1.00 89.50 103 LYS A C 1
ATOM 817 O O . LYS A 1 103 ? 5.553 -3.736 -15.483 1.00 89.50 103 LYS A O 1
ATOM 822 N N . ASP A 1 104 ? 3.546 -4.687 -15.818 1.00 92.81 104 ASP A N 1
ATOM 823 C CA . ASP A 1 104 ? 2.999 -4.262 -14.539 1.00 92.81 104 ASP A CA 1
ATOM 824 C C . ASP A 1 104 ? 3.644 -5.058 -13.400 1.00 92.81 104 ASP A C 1
ATOM 826 O O . ASP A 1 104 ? 3.970 -6.243 -13.533 1.00 92.81 104 ASP A O 1
ATOM 830 N N . GLN A 1 105 ? 3.833 -4.382 -12.275 1.00 92.94 105 GLN A N 1
ATOM 831 C CA . GLN A 1 105 ? 4.390 -4.943 -11.055 1.00 92.94 105 GLN A CA 1
ATOM 832 C C . GLN A 1 105 ? 3.355 -4.851 -9.940 1.00 92.94 105 GLN A C 1
ATOM 834 O O . GLN A 1 105 ? 2.534 -3.930 -9.893 1.00 92.94 105 GLN A O 1
ATOM 839 N N . GLU A 1 106 ? 3.407 -5.817 -9.030 1.00 94.56 106 GLU A N 1
ATOM 840 C CA . GLU A 1 106 ? 2.554 -5.858 -7.851 1.00 94.56 106 GLU A CA 1
ATOM 841 C C . GLU A 1 106 ? 3.420 -6.017 -6.601 1.00 94.56 106 GLU A C 1
ATOM 843 O O . GLU A 1 106 ? 4.225 -6.942 -6.511 1.00 94.56 106 GLU A O 1
ATOM 848 N N . LEU A 1 107 ? 3.241 -5.116 -5.634 1.00 94.19 107 LEU A N 1
ATOM 849 C CA . LEU A 1 107 ? 3.845 -5.207 -4.308 1.00 94.19 107 LEU A CA 1
ATOM 850 C C . LEU A 1 107 ? 2.790 -5.647 -3.300 1.00 94.19 107 LEU A C 1
ATOM 852 O O . LEU A 1 107 ? 1.673 -5.123 -3.286 1.00 94.19 107 LEU A O 1
ATOM 856 N N . LEU A 1 108 ? 3.168 -6.596 -2.448 1.00 95.00 108 LEU A N 1
ATOM 857 C CA . LEU A 1 108 ? 2.330 -7.159 -1.399 1.00 95.00 108 LEU A CA 1
ATOM 858 C C . LEU A 1 108 ? 3.065 -7.072 -0.067 1.00 95.00 108 LEU A C 1
ATOM 860 O O . LEU A 1 108 ? 4.234 -7.439 0.028 1.00 95.00 108 LEU A O 1
ATOM 864 N N . SER A 1 109 ? 2.373 -6.605 0.966 1.00 94.12 109 SER A N 1
ATOM 865 C CA . SER A 1 109 ? 2.882 -6.619 2.336 1.00 94.12 109 SER A CA 1
ATOM 866 C C . SER A 1 109 ? 1.740 -6.780 3.329 1.00 94.12 109 SER A C 1
ATOM 868 O O . SER A 1 109 ? 0.588 -6.464 3.032 1.00 94.12 109 SER A O 1
ATOM 870 N N . THR A 1 110 ? 2.045 -7.287 4.518 1.00 94.12 110 THR A N 1
ATOM 871 C CA . THR A 1 110 ? 1.111 -7.308 5.642 1.00 94.12 110 THR A CA 1
ATOM 872 C C . THR A 1 110 ? 1.841 -6.880 6.902 1.00 94.12 110 THR A C 1
ATOM 874 O O . THR A 1 110 ? 2.812 -7.521 7.299 1.00 94.12 110 THR A O 1
ATOM 877 N N . ASN A 1 111 ? 1.344 -5.823 7.541 1.00 92.38 111 ASN A N 1
ATOM 878 C CA . ASN A 1 111 ? 1.870 -5.322 8.805 1.00 92.38 111 ASN A CA 1
ATOM 879 C C . ASN A 1 111 ? 0.892 -5.612 9.942 1.00 92.38 111 ASN A C 1
ATOM 881 O O . ASN A 1 111 ? -0.312 -5.767 9.731 1.00 92.38 111 ASN A O 1
ATOM 885 N N . LYS A 1 112 ? 1.422 -5.654 11.165 1.00 91.31 112 LYS A N 1
ATOM 886 C CA . LYS A 1 112 ? 0.630 -5.764 12.390 1.00 91.31 112 LYS A CA 1
ATOM 887 C C . LYS A 1 112 ? 0.606 -4.408 13.088 1.00 91.31 112 LYS A C 1
ATOM 889 O O . LYS A 1 112 ? 1.658 -3.876 13.434 1.00 91.31 112 LYS A O 1
ATOM 894 N N . ALA A 1 113 ? -0.584 -3.867 13.303 1.00 88.75 113 ALA A N 1
ATOM 895 C CA . ALA A 1 113 ? -0.816 -2.701 14.137 1.00 88.75 113 ALA A CA 1
ATOM 896 C C . ALA A 1 113 ? -1.289 -3.168 15.518 1.00 88.75 113 ALA A C 1
ATOM 898 O O . ALA A 1 113 ? -2.407 -3.664 15.655 1.00 88.75 113 ALA A O 1
ATOM 899 N N . PHE A 1 114 ? -0.421 -3.050 16.525 1.00 88.25 114 PHE A N 1
ATOM 900 C CA . PHE A 1 114 ? -0.774 -3.358 17.910 1.00 88.25 114 PHE A CA 1
ATOM 901 C C . PHE A 1 114 ? -1.373 -2.121 18.577 1.00 88.25 114 PHE A C 1
ATOM 903 O O . PHE A 1 114 ? -0.767 -1.048 18.568 1.00 88.25 114 PHE A O 1
ATOM 910 N N . ILE A 1 115 ? -2.569 -2.260 19.140 1.00 87.69 115 ILE A N 1
ATOM 911 C CA . ILE A 1 115 ? -3.341 -1.120 19.621 1.00 87.69 115 ILE A CA 1
ATOM 912 C C . ILE A 1 115 ? -2.992 -0.834 21.073 1.00 87.69 115 ILE A C 1
ATOM 914 O O . ILE A 1 115 ? -3.420 -1.523 21.998 1.00 87.69 115 ILE A O 1
ATOM 918 N N . MET A 1 116 ? -2.200 0.219 21.262 1.00 81.88 116 MET A N 1
ATOM 919 C CA . MET A 1 116 ? -1.722 0.659 22.576 1.00 81.88 116 MET A CA 1
ATOM 920 C C . MET A 1 116 ? -2.554 1.795 23.174 1.00 81.88 116 MET A C 1
ATOM 922 O O . MET A 1 116 ? -2.340 2.195 24.318 1.00 81.88 116 MET A O 1
ATOM 926 N N . LYS A 1 117 ? -3.509 2.342 22.425 1.00 76.88 117 LYS A N 1
ATOM 927 C CA . LYS A 1 117 ? -4.367 3.416 22.912 1.00 76.88 117 LYS A CA 1
ATOM 928 C C . LYS A 1 117 ? -5.586 2.822 23.602 1.00 76.88 117 LYS A C 1
ATOM 930 O O . LYS A 1 117 ? -6.341 2.051 23.017 1.00 76.88 117 LYS A O 1
ATOM 935 N N . ARG A 1 118 ? -5.770 3.177 24.873 1.00 66.00 118 ARG A N 1
ATOM 936 C CA . ARG A 1 118 ? -6.952 2.798 25.646 1.00 66.00 118 ARG A CA 1
ATOM 937 C C . ARG A 1 118 ? -8.063 3.781 25.316 1.00 66.00 118 ARG A C 1
ATOM 939 O O . ARG A 1 118 ? -7.920 4.970 25.593 1.00 66.00 118 ARG A O 1
ATOM 946 N N . HIS A 1 119 ? -9.168 3.300 24.750 1.00 56.56 119 HIS A N 1
ATOM 947 C CA . HIS A 1 119 ? -10.405 4.061 24.839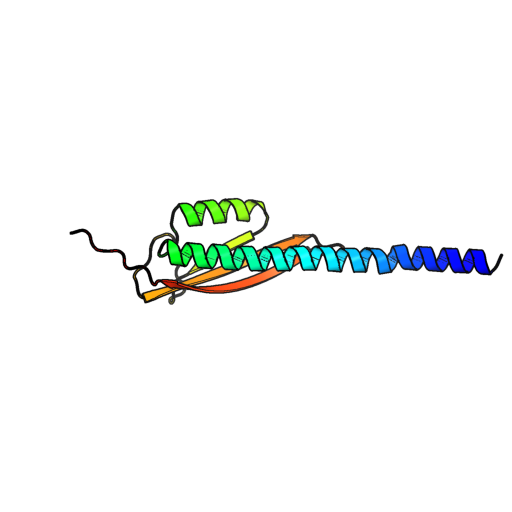 1.00 56.56 119 HIS A CA 1
ATOM 948 C C . HIS A 1 119 ? -10.777 4.120 26.318 1.00 56.56 119 HIS A C 1
ATOM 950 O O . HIS A 1 119 ? -11.130 3.112 26.929 1.00 56.56 119 HIS A O 1
ATOM 956 N N . GLY A 1 120 ? -10.592 5.292 26.925 1.00 48.19 120 GLY A N 1
ATOM 957 C CA . GLY A 1 120 ? -11.200 5.572 28.210 1.00 48.19 120 GLY A CA 1
ATOM 958 C C . GLY A 1 120 ? -12.704 5.482 28.015 1.00 48.19 120 GLY A C 1
ATOM 959 O O . GLY A 1 120 ? -13.262 6.260 27.242 1.00 48.19 120 GLY A O 1
ATOM 960 N N . ASN A 1 121 ? -13.344 4.530 28.692 1.00 42.94 121 ASN A N 1
ATOM 961 C CA . ASN A 1 121 ? -14.750 4.666 29.037 1.00 42.94 121 ASN A CA 1
ATOM 962 C C . ASN A 1 121 ? -14.874 5.987 29.800 1.00 42.94 121 ASN A C 1
ATOM 964 O O . ASN A 1 121 ? -14.541 6.071 30.979 1.00 42.94 121 ASN A O 1
ATOM 968 N N . GLY A 1 122 ? -15.289 7.038 29.102 1.00 49.62 122 GLY A N 1
ATOM 969 C CA . GLY A 1 122 ? -15.968 8.143 29.745 1.00 49.62 122 GLY A CA 1
ATOM 970 C C . GLY A 1 122 ? -17.378 7.672 30.053 1.00 49.62 122 GLY A C 1
ATOM 971 O O . GLY A 1 122 ? -18.231 7.816 29.187 1.00 49.62 122 GLY A O 1
ATOM 972 N N . THR A 1 123 ? -17.542 7.045 31.220 1.00 35.31 123 THR A N 1
ATOM 973 C CA . THR A 1 123 ? -18.706 7.019 32.133 1.00 35.31 123 THR A CA 1
ATOM 974 C C . THR A 1 123 ? -18.363 6.085 33.281 1.00 35.31 123 THR A C 1
ATOM 976 O O . THR A 1 123 ? -18.106 4.893 32.985 1.00 35.31 123 THR A O 1
#

Mean predicted aligned error: 6.9 Å

Radius of gyration: 22.12 Å; Cα contacts (8 Å, |Δi|>4): 170; chains: 1; bounding box: 53×24×74 Å

Organism: NCBI:txid217031